Protein AF-A0A554KHY6-F1 (afdb_monomer_lite)

pLDDT: mean 85.26, std 16.91, range [41.06, 97.75]

Radius of gyration: 15.76 Å; chains: 1; bounding box: 45×21×55 Å

Structure (mmCIF, N/CA/C/O backbone):
data_AF-A0A554KHY6-F1
#
_entry.id   AF-A0A554KHY6-F1
#
loop_
_atom_site.group_PDB
_atom_site.id
_atom_site.type_symbol
_atom_site.label_atom_id
_atom_site.label_alt_id
_atom_site.label_comp_id
_atom_site.label_asym_id
_atom_site.label_entity_id
_atom_site.label_seq_id
_atom_site.pdbx_PDB_ins_code
_atom_site.Cartn_x
_atom_site.Cartn_y
_atom_site.Cartn_z
_atom_site.occupancy
_atom_site.B_iso_or_equiv
_atom_site.auth_seq_id
_atom_site.auth_comp_id
_atom_site.auth_asym_id
_atom_site.auth_atom_id
_atom_site.pdbx_PDB_model_num
ATOM 1 N N . MET A 1 1 ? 10.287 2.436 41.255 1.00 44.56 1 MET A N 1
ATOM 2 C CA . MET A 1 1 ? 9.138 2.990 40.510 1.00 44.56 1 MET A CA 1
ATOM 3 C C . MET A 1 1 ? 9.440 2.782 39.037 1.00 44.56 1 MET A C 1
ATOM 5 O O . MET A 1 1 ? 10.381 3.388 38.549 1.00 44.56 1 MET A O 1
ATOM 9 N N . GLN A 1 2 ? 8.778 1.827 38.382 1.00 45.25 2 GLN A N 1
ATOM 10 C CA . GLN A 1 2 ? 8.946 1.602 36.943 1.00 45.25 2 GLN A CA 1
ATOM 11 C C . GLN A 1 2 ? 7.973 2.526 36.215 1.00 45.25 2 GLN A C 1
ATOM 13 O O . GLN A 1 2 ? 6.761 2.354 36.316 1.00 45.25 2 GLN A O 1
ATOM 18 N N . THR A 1 3 ? 8.506 3.537 35.542 1.00 45.25 3 THR A N 1
ATOM 19 C CA . THR A 1 3 ? 7.743 4.411 34.654 1.00 45.25 3 THR A CA 1
ATOM 20 C C . THR A 1 3 ? 7.369 3.583 33.430 1.00 45.25 3 THR A C 1
ATOM 22 O O . THR A 1 3 ? 8.235 3.223 32.639 1.00 45.25 3 THR A O 1
ATOM 25 N N . THR A 1 4 ? 6.101 3.207 33.285 1.00 53.12 4 THR A N 1
ATOM 26 C CA . THR A 1 4 ? 5.607 2.613 32.040 1.00 53.12 4 THR A CA 1
ATOM 27 C C . THR A 1 4 ? 5.583 3.704 30.978 1.00 53.12 4 THR A C 1
ATOM 29 O O . THR A 1 4 ? 4.641 4.494 30.929 1.00 53.12 4 THR A O 1
ATOM 32 N N . GLU A 1 5 ? 6.624 3.773 30.150 1.00 56.44 5 GLU A N 1
ATOM 33 C CA . GLU A 1 5 ? 6.578 4.485 28.875 1.00 56.44 5 GLU A CA 1
ATOM 34 C C . GLU A 1 5 ? 5.470 3.849 28.028 1.00 56.44 5 GLU A C 1
ATOM 36 O O . GLU A 1 5 ? 5.628 2.777 27.443 1.00 56.44 5 GLU A O 1
ATOM 41 N N . GLN A 1 6 ? 4.299 4.487 27.993 1.00 54.91 6 GLN A N 1
ATOM 42 C CA . GLN A 1 6 ? 3.325 4.236 26.941 1.00 54.91 6 GLN A CA 1
ATOM 43 C C . GLN A 1 6 ? 3.992 4.639 25.629 1.00 54.91 6 GLN A C 1
ATOM 45 O O . GLN A 1 6 ? 4.007 5.816 25.279 1.00 54.91 6 GLN A O 1
ATOM 50 N N . ALA A 1 7 ? 4.558 3.666 24.912 1.00 61.03 7 ALA A N 1
ATOM 51 C CA . ALA A 1 7 ? 4.962 3.854 23.530 1.00 61.03 7 ALA A CA 1
ATOM 52 C C . ALA A 1 7 ? 3.753 4.424 22.777 1.00 61.03 7 ALA A C 1
ATOM 54 O O . ALA A 1 7 ? 2.728 3.750 22.625 1.00 61.03 7 ALA A O 1
ATOM 55 N N . THR A 1 8 ? 3.836 5.693 22.383 1.00 69.38 8 THR A N 1
ATOM 56 C CA . THR A 1 8 ? 2.803 6.374 21.607 1.00 69.38 8 THR A CA 1
ATOM 57 C C . THR A 1 8 ? 2.650 5.622 20.295 1.00 69.38 8 THR A C 1
ATOM 59 O O . THR A 1 8 ? 3.504 5.712 19.418 1.00 69.38 8 THR A O 1
ATOM 62 N N . LYS A 1 9 ? 1.599 4.802 20.185 1.00 80.56 9 LYS A N 1
ATOM 63 C CA . LYS A 1 9 ? 1.326 4.043 18.965 1.00 80.56 9 LYS A CA 1
ATOM 64 C C . LYS A 1 9 ? 1.038 5.028 17.837 1.00 80.56 9 LYS A C 1
ATOM 66 O O . LYS A 1 9 ? 0.193 5.909 17.994 1.00 80.56 9 LYS A O 1
ATOM 71 N N . HIS A 1 10 ? 1.717 4.854 16.710 1.00 82.38 10 HIS A N 1
ATOM 72 C CA . HIS A 1 10 ? 1.458 5.649 15.518 1.00 82.38 10 HIS A CA 1
ATOM 73 C C . HIS A 1 10 ? 0.037 5.389 14.990 1.00 82.38 10 HIS A C 1
ATOM 75 O O . HIS A 1 10 ? -0.496 4.282 15.141 1.00 82.38 10 HIS A O 1
ATOM 81 N N . PRO A 1 11 ? -0.599 6.388 14.358 1.00 88.81 11 PRO A N 1
ATOM 82 C CA . PRO A 1 11 ? -1.808 6.180 13.580 1.00 88.81 11 PRO A CA 1
ATOM 83 C C . PRO A 1 11 ? -1.636 5.059 12.550 1.00 88.81 11 PRO A C 1
ATOM 85 O O . PRO A 1 11 ? -0.627 4.993 11.857 1.00 88.81 11 PRO A O 1
ATOM 88 N N . PHE A 1 12 ? -2.671 4.231 12.380 1.00 87.62 12 PHE A N 1
ATOM 89 C CA . PHE A 1 12 ? -2.622 3.045 11.516 1.00 87.62 12 PHE A CA 1
ATOM 90 C C . PHE A 1 12 ? -2.060 3.321 10.109 1.00 87.62 12 PHE A C 1
ATOM 92 O O . PHE A 1 12 ? -1.134 2.643 9.677 1.00 87.62 12 PHE A O 1
ATOM 99 N N . HIS A 1 13 ? -2.574 4.344 9.417 1.00 91.75 13 HIS A N 1
ATOM 100 C CA . HIS A 1 13 ? -2.109 4.715 8.075 1.00 91.75 13 HIS A CA 1
ATOM 101 C C . HIS A 1 13 ? -0.615 5.080 8.004 1.00 91.75 13 HIS A C 1
ATOM 103 O O . HIS A 1 13 ? 0.039 4.706 7.036 1.00 91.75 13 HIS A O 1
ATOM 109 N N . GLU A 1 14 ? -0.050 5.725 9.032 1.00 93.44 14 GLU A N 1
ATOM 110 C CA . GLU A 1 14 ? 1.386 6.038 9.087 1.00 93.44 14 GLU A CA 1
ATOM 111 C C . GLU A 1 14 ? 2.214 4.756 9.201 1.00 93.44 14 GLU A C 1
ATOM 113 O O . GLU A 1 14 ? 3.187 4.575 8.472 1.00 93.44 14 GLU A O 1
ATOM 118 N N . THR A 1 15 ? 1.781 3.820 10.052 1.00 94.00 15 THR A N 1
ATOM 119 C CA . THR A 1 15 ? 2.437 2.513 10.189 1.00 94.00 15 THR A CA 1
ATOM 120 C C . THR A 1 15 ? 2.352 1.698 8.900 1.00 94.00 15 THR A C 1
ATOM 122 O O . THR A 1 15 ? 3.331 1.065 8.514 1.00 94.00 15 THR A O 1
ATOM 125 N N . ILE A 1 16 ? 1.213 1.714 8.199 1.00 95.12 16 ILE A N 1
ATOM 126 C CA . ILE A 1 16 ? 1.072 1.020 6.911 1.00 95.12 16 ILE A CA 1
ATOM 127 C C . ILE A 1 16 ? 2.007 1.622 5.859 1.00 95.12 16 ILE A C 1
ATOM 129 O O . ILE A 1 16 ? 2.701 0.871 5.177 1.00 95.12 16 ILE A O 1
ATOM 133 N N . VAL A 1 17 ? 2.081 2.952 5.758 1.00 97.06 17 VAL A N 1
ATOM 134 C CA . VAL A 1 17 ? 3.004 3.643 4.842 1.00 97.06 17 VAL A CA 1
ATOM 135 C C . VAL A 1 17 ? 4.459 3.272 5.136 1.00 97.06 17 VAL A C 1
ATOM 137 O O . VAL A 1 17 ? 5.199 2.922 4.214 1.00 97.06 17 VAL A O 1
ATOM 140 N N . GLU A 1 18 ? 4.863 3.280 6.409 1.00 96.31 18 GLU A N 1
ATOM 141 C CA . GLU A 1 18 ? 6.210 2.872 6.825 1.00 96.31 18 GLU A CA 1
ATOM 142 C C . GLU A 1 18 ? 6.507 1.417 6.429 1.00 96.31 18 GLU A C 1
ATOM 144 O O . GLU A 1 18 ? 7.552 1.118 5.846 1.00 96.31 18 GLU A O 1
ATOM 149 N N . VAL A 1 19 ? 5.574 0.502 6.712 1.00 96.50 19 VAL A N 1
ATOM 150 C CA . VAL A 1 19 ? 5.733 -0.927 6.425 1.00 96.50 19 VAL A CA 1
ATOM 151 C C . VAL A 1 19 ? 5.814 -1.185 4.919 1.00 96.50 19 VAL A C 1
ATOM 153 O O . VAL A 1 19 ? 6.678 -1.953 4.496 1.00 96.50 19 VAL A O 1
ATOM 156 N N . ILE A 1 20 ? 4.993 -0.512 4.105 1.00 97.50 20 ILE A N 1
ATOM 157 C CA . ILE A 1 20 ? 5.079 -0.577 2.638 1.00 97.50 20 ILE A CA 1
ATOM 158 C C . ILE A 1 20 ? 6.470 -0.142 2.169 1.00 97.50 20 ILE A C 1
ATOM 160 O O . ILE A 1 20 ? 7.082 -0.838 1.363 1.00 97.50 20 ILE A O 1
ATOM 164 N N . GLY A 1 21 ? 7.012 0.953 2.712 1.00 96.94 21 GLY A N 1
ATOM 165 C CA . GLY A 1 21 ? 8.317 1.487 2.311 1.00 96.94 21 GLY A CA 1
ATOM 166 C C . GLY A 1 21 ? 9.487 0.508 2.476 1.00 96.94 21 GLY A C 1
ATOM 167 O O . GLY A 1 21 ? 10.470 0.600 1.743 1.00 96.94 21 GLY A O 1
ATOM 168 N N . ARG A 1 22 ? 9.381 -0.461 3.394 1.00 96.69 22 ARG A N 1
ATOM 169 C CA . ARG A 1 22 ? 10.415 -1.485 3.640 1.00 96.69 22 ARG A CA 1
ATOM 170 C C . ARG A 1 22 ? 10.052 -2.892 3.157 1.00 96.69 22 ARG A C 1
ATOM 172 O O . ARG A 1 22 ? 10.894 -3.784 3.231 1.00 96.69 22 ARG A O 1
ATOM 179 N N . ALA A 1 23 ? 8.829 -3.104 2.675 1.00 96.75 23 ALA A N 1
ATOM 180 C CA . ALA A 1 23 ? 8.310 -4.419 2.305 1.00 96.75 23 ALA A CA 1
ATOM 181 C C . ALA A 1 23 ? 9.120 -5.062 1.167 1.00 96.75 23 ALA A C 1
ATOM 183 O O . ALA A 1 23 ? 9.486 -4.390 0.196 1.00 96.75 23 ALA A O 1
ATOM 184 N N . SER A 1 24 ? 9.391 -6.366 1.255 1.00 96.44 24 SER A N 1
ATOM 185 C CA . SER A 1 24 ? 9.840 -7.148 0.097 1.00 96.44 24 SER A CA 1
ATOM 186 C C . SER A 1 24 ? 8.687 -7.362 -0.892 1.00 96.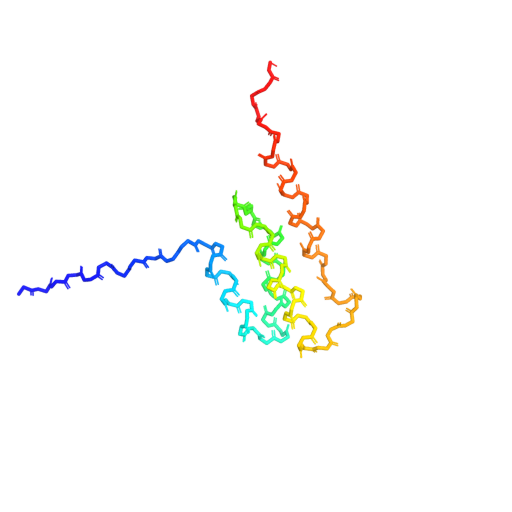44 24 SER A C 1
ATOM 188 O O . SER A 1 24 ? 7.534 -7.080 -0.578 1.00 96.44 24 SER A O 1
ATOM 190 N N . SER A 1 25 ? 8.969 -7.921 -2.073 1.00 93.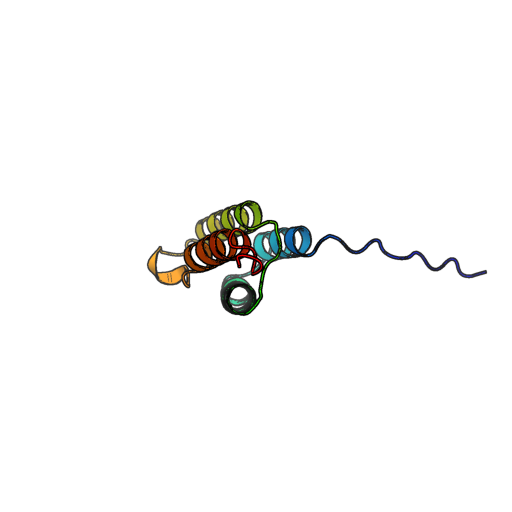88 25 SER A N 1
ATOM 191 C CA . SER A 1 25 ? 7.913 -8.273 -3.037 1.00 93.88 25 SER A CA 1
ATOM 192 C C . SER A 1 25 ? 6.849 -9.185 -2.417 1.00 93.88 25 SER A C 1
ATOM 194 O O . SER A 1 25 ? 5.659 -8.938 -2.569 1.00 93.88 25 SER A O 1
ATOM 196 N N . ARG A 1 26 ? 7.261 -10.211 -1.664 1.00 94.12 26 ARG A N 1
ATOM 197 C CA . ARG A 1 26 ? 6.317 -11.130 -1.014 1.00 94.12 26 ARG A CA 1
ATOM 198 C C . ARG A 1 26 ? 5.522 -10.437 0.096 1.00 94.12 26 ARG A C 1
ATOM 200 O O . ARG A 1 26 ? 4.326 -10.674 0.222 1.00 94.12 26 ARG A O 1
ATOM 207 N N . ASP A 1 27 ? 6.164 -9.574 0.882 1.00 95.88 27 ASP A N 1
ATOM 208 C CA . ASP A 1 27 ? 5.459 -8.827 1.931 1.00 95.88 27 ASP A CA 1
ATOM 209 C C . ASP A 1 27 ? 4.430 -7.879 1.321 1.00 95.88 27 ASP A C 1
ATOM 211 O O . ASP A 1 27 ? 3.327 -7.751 1.843 1.00 95.88 27 ASP A O 1
ATOM 215 N N . LEU A 1 28 ? 4.768 -7.254 0.189 1.00 95.12 28 LEU A N 1
ATOM 216 C CA . LEU A 1 28 ? 3.882 -6.342 -0.519 1.00 95.12 28 LEU A CA 1
ATOM 217 C C . LEU A 1 28 ? 2.631 -7.068 -1.030 1.00 95.12 28 LEU A C 1
ATOM 219 O O . LEU A 1 28 ? 1.534 -6.545 -0.875 1.00 95.12 28 LEU A O 1
ATOM 223 N N . GLU A 1 29 ? 2.755 -8.299 -1.538 1.00 94.38 29 GLU A N 1
ATOM 224 C CA . GLU A 1 29 ? 1.595 -9.122 -1.917 1.00 94.38 29 GLU A CA 1
ATOM 225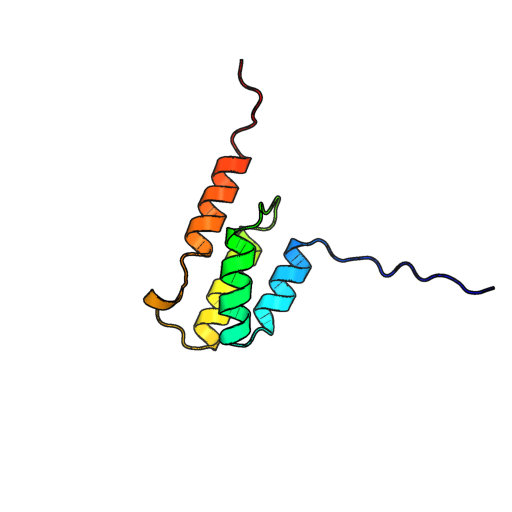 C C . GLU A 1 29 ? 0.650 -9.375 -0.732 1.00 94.38 29 GLU A C 1
ATOM 227 O O . GLU A 1 29 ? -0.560 -9.144 -0.829 1.00 94.38 29 GLU A O 1
ATOM 232 N N . CYS A 1 30 ? 1.206 -9.793 0.409 1.00 95.06 30 CYS A N 1
ATOM 233 C CA . CYS A 1 30 ? 0.441 -10.024 1.633 1.00 95.06 30 CYS A CA 1
ATOM 234 C C . CYS A 1 30 ? -0.218 -8.737 2.150 1.00 95.06 30 CYS A C 1
ATOM 236 O O . CYS A 1 30 ? -1.396 -8.740 2.511 1.00 95.06 30 CYS A O 1
ATOM 238 N N . LEU A 1 31 ? 0.524 -7.627 2.159 1.00 95.25 31 LEU A N 1
ATOM 239 C CA . LEU A 1 31 ? 0.018 -6.318 2.568 1.00 95.25 31 LEU A CA 1
ATOM 240 C C . LEU A 1 31 ? -1.102 -5.847 1.647 1.00 95.25 31 LEU A C 1
ATOM 242 O O . LEU A 1 31 ? -2.101 -5.334 2.136 1.00 95.25 31 LEU A O 1
ATOM 246 N N . GLY A 1 32 ? -0.986 -6.065 0.338 1.00 95.00 32 GLY A N 1
ATOM 247 C CA . GLY A 1 32 ? -2.032 -5.706 -0.613 1.00 95.00 32 GLY A CA 1
ATOM 248 C C . GLY A 1 32 ? -3.338 -6.447 -0.345 1.00 95.00 32 GLY A C 1
ATOM 249 O O . GLY A 1 32 ? -4.404 -5.833 -0.325 1.00 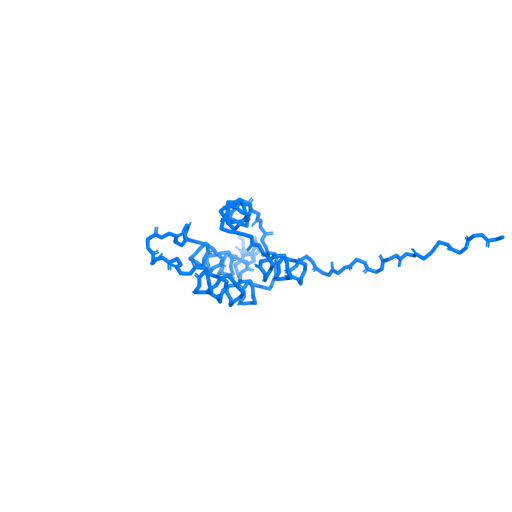95.00 32 GLY A O 1
ATOM 250 N N . ALA A 1 33 ? -3.263 -7.751 -0.065 1.00 94.50 33 ALA A N 1
ATOM 251 C CA . ALA A 1 33 ? -4.433 -8.528 0.338 1.00 94.50 33 ALA A CA 1
ATOM 252 C C . ALA A 1 33 ? -5.039 -8.013 1.656 1.00 94.50 33 ALA A C 1
ATOM 254 O O . ALA A 1 33 ? -6.256 -7.851 1.749 1.00 94.50 33 ALA A O 1
ATOM 255 N N . LEU A 1 34 ? -4.199 -7.702 2.649 1.00 94.25 34 LEU A N 1
ATOM 256 C CA . LEU A 1 34 ? -4.639 -7.183 3.944 1.00 94.25 34 LEU A CA 1
ATOM 257 C C . LEU A 1 34 ? -5.320 -5.813 3.820 1.00 94.25 34 LEU A C 1
ATOM 259 O O . LEU A 1 34 ? -6.390 -5.611 4.390 1.00 94.25 34 LEU A O 1
ATOM 263 N N . ILE A 1 35 ? -4.723 -4.886 3.068 1.00 94.12 35 ILE A N 1
ATOM 264 C CA . ILE A 1 35 ? -5.243 -3.528 2.858 1.00 94.12 35 ILE A CA 1
ATOM 265 C C . ILE A 1 35 ? -6.622 -3.587 2.196 1.00 94.12 35 ILE A C 1
ATOM 267 O O . ILE A 1 35 ? -7.544 -2.925 2.656 1.00 94.12 35 ILE A O 1
ATOM 271 N N . LYS A 1 36 ? -6.797 -4.436 1.178 1.00 94.00 36 LYS A N 1
ATOM 272 C CA . LYS A 1 36 ? -8.092 -4.621 0.499 1.00 94.00 36 LYS A CA 1
ATOM 273 C C . LYS A 1 36 ? -9.160 -5.263 1.387 1.00 94.00 36 LYS A C 1
ATOM 275 O O . LYS A 1 36 ? -10.345 -5.017 1.205 1.00 94.00 36 LYS A O 1
ATOM 280 N N . ALA A 1 37 ? -8.756 -6.106 2.334 1.00 93.12 37 ALA A N 1
ATOM 281 C CA . ALA A 1 37 ? -9.670 -6.737 3.284 1.00 93.12 37 ALA A CA 1
ATOM 282 C C . ALA A 1 37 ? -10.012 -5.839 4.489 1.00 93.12 37 ALA A C 1
ATOM 284 O O . ALA A 1 37 ? -10.872 -6.196 5.294 1.00 93.12 37 ALA A O 1
ATOM 285 N N . THR A 1 38 ? -9.341 -4.693 4.635 1.00 91.31 38 THR A N 1
ATOM 286 C CA . THR A 1 38 ? -9.471 -3.802 5.791 1.00 91.31 38 THR A CA 1
ATOM 287 C C . THR A 1 38 ? -10.171 -2.512 5.386 1.00 91.31 38 THR A C 1
ATOM 289 O O . THR A 1 38 ? -9.821 -1.907 4.380 1.00 91.31 38 THR A O 1
ATOM 292 N N . ASN A 1 39 ? -11.126 -2.052 6.199 1.00 90.31 39 ASN A N 1
ATOM 293 C CA . ASN A 1 39 ? -11.706 -0.722 6.030 1.00 90.31 39 ASN A CA 1
ATOM 294 C C . ASN A 1 39 ? -10.723 0.334 6.553 1.00 90.31 39 ASN A C 1
ATOM 296 O O . ASN A 1 39 ? -10.507 0.436 7.765 1.00 90.31 39 ASN A O 1
ATOM 300 N N . VAL A 1 40 ? -10.111 1.095 5.648 1.00 90.00 40 VAL A N 1
ATOM 301 C CA . VAL A 1 40 ? -9.156 2.149 5.990 1.00 90.00 40 VAL A CA 1
ATOM 302 C C . VAL A 1 40 ? -9.921 3.453 6.258 1.00 90.00 40 VAL A C 1
ATOM 304 O O . VAL A 1 40 ? -10.479 4.041 5.340 1.00 90.00 40 VAL A O 1
ATOM 307 N N . PRO A 1 41 ? -9.953 3.974 7.498 1.00 86.25 41 PRO A N 1
ATOM 308 C CA . PRO A 1 41 ? -10.780 5.144 7.809 1.00 86.25 41 PRO A CA 1
ATOM 309 C C . PRO A 1 41 ? -10.208 6.459 7.257 1.00 86.25 41 PRO A C 1
ATOM 311 O O . PRO A 1 41 ? -10.948 7.413 7.034 1.00 86.25 41 PRO A O 1
ATOM 314 N N . LYS A 1 42 ? -8.884 6.545 7.078 1.00 90.25 42 LYS A N 1
ATOM 315 C CA . LYS A 1 42 ? -8.174 7.725 6.561 1.00 90.25 42 LYS A CA 1
ATOM 316 C C . LYS A 1 42 ? -6.792 7.344 6.038 1.00 90.25 42 LYS A C 1
ATOM 318 O O . LYS A 1 42 ? -6.289 6.273 6.366 1.00 90.25 42 LYS A O 1
ATOM 323 N N . GLY A 1 43 ? -6.160 8.253 5.300 1.00 92.94 43 GLY A N 1
ATOM 324 C CA . GLY A 1 43 ? -4.799 8.058 4.798 1.00 92.94 43 GLY A CA 1
ATOM 325 C C . GLY A 1 43 ? -4.718 7.338 3.448 1.00 92.94 43 GLY A C 1
ATOM 326 O O . GLY A 1 43 ? -3.690 6.750 3.124 1.00 92.94 43 GLY A O 1
ATOM 327 N N . HIS A 1 44 ? -5.825 7.294 2.696 1.00 95.38 44 HIS A N 1
ATOM 328 C CA . HIS A 1 44 ? -5.907 6.566 1.427 1.00 95.38 44 HIS A CA 1
ATOM 329 C C . HIS A 1 44 ? -4.859 7.049 0.420 1.00 95.38 44 HIS A C 1
ATOM 331 O O . HIS A 1 44 ? -4.201 6.225 -0.207 1.00 95.38 44 HIS A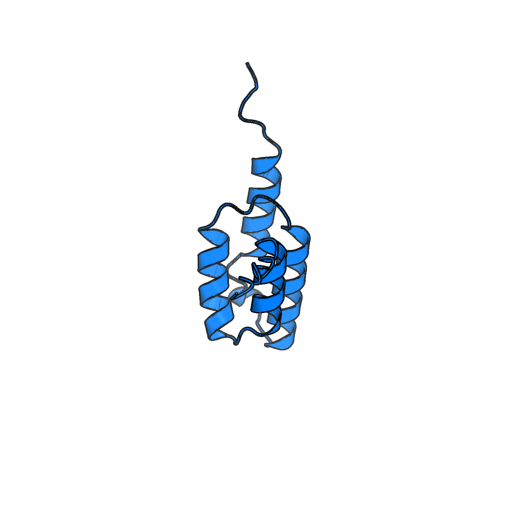 O 1
ATOM 337 N N . ASP A 1 45 ? -4.689 8.365 0.280 1.00 96.69 45 ASP A N 1
ATOM 338 C CA . ASP A 1 45 ? -3.799 8.947 -0.727 1.00 96.69 45 ASP A CA 1
ATOM 339 C C . ASP A 1 45 ? -2.326 8.665 -0.393 1.00 96.69 45 ASP A C 1
ATOM 341 O O . ASP A 1 45 ? -1.532 8.340 -1.275 1.00 96.69 45 ASP A O 1
ATOM 345 N N . GLU A 1 46 ? -1.971 8.706 0.890 1.00 97.31 46 GLU A N 1
ATOM 346 C CA . GLU A 1 46 ? -0.637 8.406 1.402 1.00 97.31 46 GLU A CA 1
ATOM 347 C C . GLU A 1 46 ? -0.286 6.928 1.213 1.00 97.31 46 GLU A C 1
ATOM 349 O O . GLU A 1 46 ? 0.815 6.605 0.765 1.00 97.31 46 GLU A O 1
ATOM 354 N N . ILE A 1 47 ? -1.234 6.026 1.493 1.00 97.06 47 ILE A N 1
ATOM 355 C CA . ILE A 1 47 ? -1.054 4.586 1.271 1.00 97.06 47 ILE A CA 1
ATOM 356 C C . ILE A 1 47 ? -0.918 4.294 -0.229 1.00 97.06 47 ILE A C 1
ATOM 358 O O . ILE A 1 47 ? -0.032 3.530 -0.611 1.00 97.06 47 ILE A O 1
ATOM 362 N N . ILE A 1 48 ? -1.734 4.925 -1.083 1.00 97.31 48 ILE A N 1
ATOM 363 C CA . ILE A 1 48 ? -1.632 4.796 -2.547 1.00 97.31 48 ILE A CA 1
ATOM 364 C C . ILE A 1 48 ? -0.251 5.252 -3.025 1.00 97.31 48 ILE A C 1
ATOM 366 O O . ILE A 1 48 ? 0.422 4.519 -3.747 1.00 97.31 48 ILE A O 1
ATOM 370 N N . ALA A 1 49 ? 0.203 6.431 -2.596 1.00 97.75 49 ALA A N 1
ATOM 371 C CA . ALA A 1 49 ? 1.500 6.965 -2.995 1.00 97.75 49 ALA A CA 1
ATOM 372 C C . ALA A 1 49 ? 2.661 6.063 -2.541 1.00 97.75 49 ALA A C 1
ATOM 374 O O . ALA A 1 49 ? 3.581 5.799 -3.320 1.00 97.75 49 ALA A O 1
ATOM 375 N N . ALA A 1 50 ? 2.609 5.550 -1.306 1.00 97.75 50 ALA A N 1
ATOM 376 C CA . ALA A 1 50 ? 3.608 4.621 -0.784 1.00 97.75 50 ALA A CA 1
ATOM 377 C C . ALA A 1 50 ? 3.627 3.299 -1.568 1.00 97.75 50 ALA A C 1
ATOM 379 O O . ALA A 1 50 ? 4.701 2.797 -1.907 1.00 97.75 50 ALA A O 1
ATOM 380 N N . TRP A 1 51 ? 2.448 2.759 -1.889 1.00 97.25 51 TRP A N 1
ATOM 381 C CA . TRP A 1 51 ? 2.287 1.526 -2.657 1.00 97.25 51 TRP A CA 1
ATOM 382 C C . TRP A 1 51 ? 2.864 1.653 -4.067 1.00 97.25 51 TRP A C 1
ATOM 384 O O . TRP A 1 51 ? 3.698 0.842 -4.473 1.00 97.25 51 TRP A O 1
ATOM 394 N N . GLU A 1 52 ? 2.472 2.702 -4.792 1.00 96.06 52 GLU A N 1
ATOM 395 C CA . GLU A 1 52 ? 2.968 3.002 -6.138 1.00 96.06 52 GLU A CA 1
ATOM 396 C C . GLU A 1 52 ? 4.488 3.133 -6.162 1.00 96.06 52 GLU A C 1
ATOM 398 O O . GLU A 1 52 ? 5.166 2.480 -6.959 1.00 96.06 52 GLU A O 1
ATOM 403 N N . LYS A 1 53 ? 5.033 3.925 -5.232 1.00 96.94 53 LYS A N 1
ATOM 404 C CA . LYS A 1 53 ? 6.476 4.110 -5.104 1.00 96.94 53 LYS A CA 1
ATOM 405 C C . LYS A 1 53 ? 7.182 2.774 -4.882 1.00 96.94 53 LYS A C 1
ATOM 407 O O . LYS A 1 53 ? 8.134 2.461 -5.595 1.00 96.94 53 LYS A O 1
ATOM 412 N N . ARG A 1 54 ? 6.704 1.959 -3.934 1.00 96.81 54 ARG A N 1
ATOM 413 C CA . ARG A 1 54 ? 7.359 0.687 -3.612 1.00 96.81 54 ARG A CA 1
ATOM 414 C C . ARG A 1 54 ? 7.289 -0.314 -4.761 1.00 96.81 54 ARG A C 1
ATOM 416 O O . ARG A 1 54 ? 8.276 -0.993 -5.035 1.00 96.81 54 ARG A O 1
ATOM 423 N N . ARG A 1 55 ? 6.160 -0.390 -5.472 1.00 95.81 55 ARG A N 1
ATOM 424 C CA . ARG A 1 55 ? 6.038 -1.227 -6.676 1.00 95.81 55 ARG A CA 1
ATOM 425 C C . ARG A 1 55 ? 7.054 -0.847 -7.743 1.00 95.81 55 ARG A C 1
ATOM 427 O O . ARG A 1 55 ? 7.669 -1.736 -8.328 1.00 95.81 55 ARG A O 1
ATOM 434 N N . GLN A 1 56 ? 7.238 0.450 -7.984 1.00 95.00 56 GLN A N 1
ATOM 435 C CA . GLN A 1 56 ? 8.217 0.942 -8.953 1.00 95.00 56 GLN A CA 1
ATOM 436 C C . GLN A 1 56 ? 9.648 0.584 -8.535 1.00 95.00 56 GLN A C 1
ATOM 438 O O . GLN A 1 56 ? 10.405 0.078 -9.359 1.00 95.00 56 GLN A O 1
ATOM 443 N N . GLU A 1 57 ? 9.996 0.757 -7.256 1.00 96.25 57 GLU A N 1
ATOM 444 C CA . GLU A 1 57 ? 11.306 0.363 -6.709 1.00 96.25 57 GLU A CA 1
ATOM 445 C C . GLU A 1 57 ? 11.587 -1.140 -6.866 1.00 96.25 57 GLU A C 1
ATOM 447 O O . GLU A 1 57 ? 12.722 -1.536 -7.123 1.00 96.25 57 GLU A O 1
ATOM 452 N N . LEU A 1 58 ? 10.556 -1.979 -6.737 1.00 95.00 58 LEU A N 1
ATOM 453 C CA . LEU A 1 58 ? 10.650 -3.432 -6.909 1.00 95.00 58 LEU A CA 1
ATOM 454 C C . LEU A 1 58 ? 10.513 -3.889 -8.373 1.00 95.00 58 LEU A C 1
ATOM 456 O O . LEU A 1 58 ? 10.560 -5.090 -8.640 1.00 95.00 58 LEU A O 1
ATOM 460 N N . GLY A 1 59 ? 10.327 -2.965 -9.321 1.00 94.88 59 GLY A N 1
ATOM 461 C CA . GLY A 1 59 ? 10.181 -3.277 -10.744 1.00 94.88 59 GLY A CA 1
ATOM 462 C C . GLY A 1 59 ? 8.894 -4.030 -11.100 1.00 94.88 59 GLY A C 1
ATOM 463 O O . GLY A 1 59 ? 8.868 -4.766 -12.087 1.00 94.88 59 GLY A O 1
ATOM 464 N N . TRP A 1 60 ? 7.827 -3.882 -10.308 1.00 93.06 60 TRP A N 1
ATOM 465 C CA . TRP A 1 60 ? 6.545 -4.529 -10.586 1.00 93.06 60 TRP A CA 1
ATOM 466 C C . TRP A 1 60 ? 5.902 -3.969 -11.851 1.00 93.06 60 TRP A C 1
ATOM 468 O O . TRP A 1 60 ? 5.733 -2.762 -12.024 1.00 93.06 60 TRP A O 1
ATOM 478 N N . MET A 1 61 ? 5.462 -4.870 -12.723 1.00 89.81 61 MET A N 1
ATOM 479 C CA . MET A 1 61 ? 4.679 -4.504 -13.895 1.00 89.81 61 MET A CA 1
ATOM 480 C C . MET A 1 61 ? 3.253 -4.096 -13.489 1.00 89.81 61 MET A C 1
ATOM 482 O O . MET A 1 61 ? 2.742 -4.582 -12.478 1.00 89.81 61 MET A O 1
ATOM 486 N N . PRO A 1 62 ? 2.535 -3.302 -14.307 1.00 84.88 62 PRO A N 1
ATOM 487 C CA . PRO A 1 62 ? 1.156 -2.898 -14.012 1.00 84.88 62 PRO A CA 1
ATOM 488 C C . PRO A 1 62 ? 0.211 -4.065 -13.683 1.00 84.88 62 PRO A C 1
ATOM 490 O O . PRO A 1 62 ? -0.631 -3.953 -12.801 1.00 84.88 62 PRO A O 1
ATOM 493 N N . ARG A 1 63 ? 0.400 -5.227 -14.323 1.00 84.06 63 ARG A N 1
ATOM 494 C CA . ARG A 1 63 ? -0.387 -6.447 -14.063 1.00 84.06 63 ARG A CA 1
ATOM 495 C C . ARG A 1 63 ? -0.203 -7.044 -12.659 1.00 84.06 63 ARG A C 1
ATOM 497 O O . ARG A 1 63 ? -0.996 -7.887 -12.264 1.00 84.06 63 ARG A O 1
ATOM 504 N N . GLN A 1 64 ? 0.843 -6.647 -11.934 1.00 84.94 64 GLN A N 1
ATOM 505 C CA . GLN A 1 64 ? 1.172 -7.143 -10.594 1.00 84.94 64 GLN A CA 1
ATOM 506 C C . GLN A 1 64 ? 0.622 -6.239 -9.480 1.00 84.94 64 GLN A C 1
ATOM 508 O O . GLN A 1 64 ? 0.832 -6.53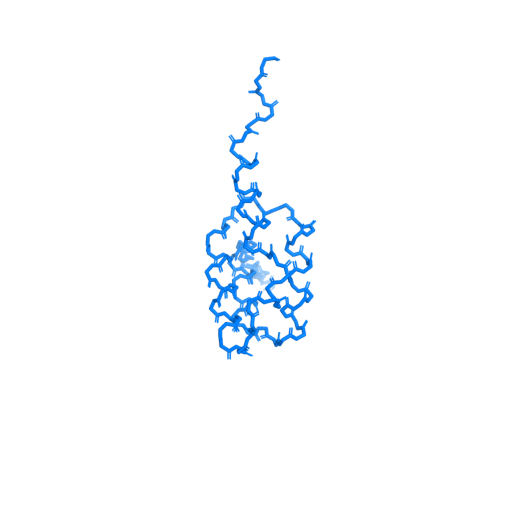2 -8.318 1.00 84.94 64 GLN A O 1
ATOM 513 N N . ASP A 1 65 ? -0.099 -5.159 -9.799 1.00 82.06 65 ASP A N 1
ATOM 514 C CA . ASP A 1 65 ? -0.588 -4.173 -8.819 1.00 82.06 65 ASP A CA 1
ATOM 515 C C . ASP A 1 65 ? -1.573 -4.720 -7.763 1.00 82.06 65 ASP A C 1
ATOM 517 O O . ASP A 1 65 ? -1.854 -4.070 -6.758 1.00 82.06 65 ASP A O 1
ATOM 521 N N . LEU A 1 66 ? -2.161 -5.899 -7.992 1.00 86.62 66 LEU A N 1
ATOM 522 C CA . LEU A 1 66 ? -3.217 -6.492 -7.151 1.00 86.62 66 LEU A CA 1
ATOM 523 C C . LEU A 1 66 ? -4.481 -5.613 -6.984 1.00 86.62 66 LEU A C 1
ATOM 525 O O . LEU A 1 66 ? -5.419 -5.997 -6.275 1.00 86.62 66 LEU A O 1
ATOM 529 N N . GLY A 1 67 ? -4.539 -4.463 -7.666 1.00 92.75 67 GLY A N 1
ATOM 530 C CA . GLY A 1 67 ? -5.642 -3.508 -7.641 1.00 92.75 67 GLY A CA 1
ATOM 531 C C . GLY A 1 67 ? -5.781 -2.744 -6.324 1.00 92.75 67 GLY A C 1
ATOM 532 O O . GLY A 1 67 ? -6.881 -2.282 -6.027 1.00 92.75 67 GLY A O 1
ATOM 533 N N . VAL A 1 68 ? -4.716 -2.631 -5.524 1.00 94.50 68 VAL A N 1
ATOM 534 C CA . VAL A 1 68 ? -4.756 -1.941 -4.219 1.00 94.50 68 VAL A CA 1
ATOM 535 C C . VAL A 1 68 ? -5.159 -0.466 -4.349 1.00 94.50 68 VAL A C 1
ATOM 537 O O . VAL A 1 68 ? -6.072 -0.054 -3.630 1.00 94.50 68 VAL A O 1
ATOM 540 N N . PRO A 1 69 ? -4.600 0.331 -5.282 1.00 95.12 69 PRO A N 1
ATOM 541 C CA . PRO A 1 69 ? -5.013 1.722 -5.453 1.00 95.12 69 PRO A CA 1
ATOM 542 C C . PRO A 1 69 ? -6.485 1.865 -5.840 1.00 95.12 69 PRO A C 1
ATOM 544 O O . PRO A 1 69 ? -7.192 2.718 -5.308 1.00 95.12 69 PRO A O 1
ATOM 547 N N . ALA A 1 70 ? -6.972 1.003 -6.736 1.00 94.69 70 ALA A N 1
ATOM 548 C CA . ALA A 1 70 ? -8.366 1.023 -7.167 1.00 94.69 70 ALA A CA 1
ATOM 549 C C . ALA A 1 70 ? -9.330 0.696 -6.015 1.00 94.69 70 ALA A C 1
ATOM 551 O O . ALA A 1 70 ? -10.414 1.274 -5.944 1.00 94.69 70 ALA A O 1
ATOM 552 N N . ASP A 1 71 ? -8.946 -0.212 -5.116 1.00 94.56 71 ASP A N 1
ATOM 553 C CA . ASP A 1 71 ? -9.735 -0.555 -3.933 1.00 94.56 71 ASP A CA 1
ATOM 554 C C . ASP A 1 71 ? -9.764 0.598 -2.919 1.00 94.56 71 ASP A C 1
ATOM 556 O O . ASP A 1 71 ? -10.838 1.048 -2.526 1.00 94.56 71 ASP A O 1
ATOM 560 N N . LEU A 1 72 ? -8.602 1.178 -2.598 1.00 94.38 72 LEU A N 1
ATOM 561 C CA . LEU A 1 72 ? -8.495 2.328 -1.692 1.00 94.38 72 LEU A CA 1
ATOM 562 C C . LEU A 1 72 ? -9.262 3.556 -2.201 1.00 94.38 72 LEU A C 1
ATOM 564 O O . LEU A 1 72 ? -9.896 4.259 -1.415 1.00 94.38 72 LEU A O 1
ATOM 568 N N . LEU A 1 73 ? -9.269 3.806 -3.514 1.00 94.69 73 LEU A N 1
ATOM 569 C CA . LEU A 1 73 ? -10.082 4.874 -4.103 1.00 94.69 73 LEU A CA 1
ATOM 570 C C . LEU A 1 73 ? -11.584 4.621 -3.921 1.00 94.69 73 LEU A C 1
ATOM 572 O O . LEU A 1 73 ? -12.328 5.561 -3.637 1.00 94.69 73 LEU A O 1
ATOM 576 N N . LYS A 1 74 ? -12.037 3.366 -4.033 1.00 93.25 74 LYS A N 1
ATOM 577 C CA . LYS A 1 74 ? -13.434 3.003 -3.747 1.00 93.25 74 LYS A CA 1
ATOM 578 C C . LYS A 1 74 ? -13.764 3.183 -2.269 1.00 93.25 74 LYS A C 1
ATOM 580 O O . LYS A 1 74 ? -14.810 3.749 -1.966 1.00 93.25 74 LYS A O 1
ATOM 585 N N . GLN A 1 75 ? -12.882 2.763 -1.360 1.00 91.50 75 GLN A N 1
ATOM 586 C CA . GLN A 1 75 ? -13.065 2.957 0.084 1.00 91.50 75 GLN A CA 1
ATOM 587 C C . GLN A 1 75 ? -13.181 4.447 0.442 1.00 91.50 75 GLN A C 1
ATOM 589 O O . GLN A 1 75 ? -14.121 4.842 1.132 1.00 91.50 75 GLN A O 1
ATOM 594 N N . LYS A 1 76 ? -12.314 5.298 -0.126 1.00 90.25 76 LYS A N 1
ATOM 595 C CA . LYS A 1 76 ? -12.363 6.763 0.030 1.00 90.25 76 LYS A CA 1
ATOM 596 C C . LYS A 1 76 ? -13.717 7.350 -0.392 1.00 90.25 76 LYS A C 1
ATOM 598 O O . LYS A 1 76 ? -14.269 8.205 0.298 1.00 90.25 76 LYS A O 1
ATOM 603 N N . GLN A 1 77 ? -14.264 6.881 -1.514 1.00 87.69 77 GLN A N 1
ATOM 604 C CA . GLN A 1 77 ? -15.569 7.321 -2.020 1.00 87.69 77 GLN A CA 1
ATOM 605 C C . GLN A 1 77 ? -16.728 6.797 -1.161 1.00 87.69 77 GLN A C 1
ATOM 607 O O . GLN A 1 77 ? -17.643 7.554 -0.847 1.00 87.69 77 GLN A O 1
ATOM 612 N N . ALA A 1 78 ? -16.673 5.536 -0.727 1.00 77.06 78 ALA A N 1
ATOM 613 C CA . ALA A 1 78 ? -17.703 4.924 0.112 1.00 77.06 78 ALA A CA 1
ATOM 614 C C . ALA A 1 78 ? -17.772 5.561 1.510 1.00 77.06 78 ALA A C 1
ATOM 616 O O . ALA A 1 78 ? -18.862 5.814 2.010 1.00 77.06 78 ALA A O 1
ATOM 617 N N . GLY A 1 79 ? -16.627 5.914 2.104 1.00 61.53 79 GLY A N 1
ATOM 618 C CA . GLY A 1 79 ? -16.560 6.658 3.368 1.00 61.53 79 GLY A CA 1
ATOM 619 C C . GLY A 1 79 ? -17.086 8.098 3.286 1.00 61.53 79 GLY A C 1
ATOM 620 O O . GLY A 1 79 ? -17.315 8.723 4.317 1.00 61.53 79 GLY A O 1
ATOM 621 N N . THR A 1 80 ? -17.309 8.620 2.074 1.00 52.09 80 THR A N 1
ATOM 622 C CA . THR A 1 80 ? -17.931 9.935 1.841 1.00 52.09 80 THR A CA 1
ATOM 623 C C . THR A 1 80 ? -19.468 9.850 1.839 1.00 52.09 80 THR A C 1
ATOM 625 O O . THR A 1 80 ? -20.142 10.867 1.999 1.00 52.09 80 THR A O 1
ATOM 628 N N . ILE A 1 81 ? -20.049 8.648 1.726 1.00 47.09 81 ILE A N 1
ATOM 629 C CA . ILE A 1 81 ? -21.497 8.432 1.825 1.00 47.09 81 ILE A CA 1
ATOM 630 C C . ILE A 1 81 ? -21.815 8.051 3.274 1.00 47.09 81 ILE A C 1
ATOM 632 O O . ILE A 1 81 ? -21.749 6.890 3.672 1.00 47.09 81 ILE A O 1
ATOM 636 N N . SER A 1 82 ? -22.121 9.064 4.086 1.00 41.06 82 SER A N 1
ATOM 637 C CA . SER A 1 82 ? -22.653 8.881 5.438 1.00 41.06 82 SER A CA 1
ATOM 638 C C . SER A 1 82 ? -23.876 7.947 5.403 1.00 41.06 82 SER A C 1
ATOM 640 O O . SER A 1 82 ? -24.796 8.213 4.629 1.00 41.06 82 SER A O 1
ATOM 642 N N . PRO A 1 83 ? -23.961 6.902 6.252 1.00 46.78 83 PRO A N 1
ATOM 643 C CA . PRO A 1 83 ? -25.146 6.043 6.346 1.00 46.78 83 PRO A CA 1
ATOM 644 C C . PRO A 1 83 ? -26.374 6.741 6.966 1.00 46.78 83 PRO A C 1
ATOM 646 O O . PRO A 1 83 ? -27.381 6.089 7.217 1.00 46.78 83 PRO A O 1
ATOM 649 N N . TYR A 1 84 ? -26.325 8.056 7.198 1.00 48.34 84 TYR A N 1
ATOM 650 C CA . TYR A 1 84 ? -27.490 8.857 7.565 1.00 48.34 84 TYR A CA 1
ATOM 651 C C . TYR A 1 84 ? -27.926 9.730 6.391 1.00 48.34 84 TYR A C 1
ATOM 653 O O . TYR A 1 84 ? -27.498 10.877 6.257 1.00 48.34 84 TYR A O 1
ATOM 661 N N . THR A 1 85 ? -28.806 9.207 5.540 1.00 50.28 85 THR A N 1
ATOM 662 C CA . THR A 1 85 ? -29.689 10.034 4.707 1.00 50.28 85 THR A CA 1
ATOM 663 C C . THR A 1 85 ? -31.048 9.340 4.583 1.00 50.28 85 THR A C 1
ATOM 665 O O . THR A 1 85 ? -31.187 8.398 3.812 1.00 50.28 85 THR A O 1
ATOM 668 N N . VAL A 1 86 ? -31.984 9.886 5.378 1.00 48.19 86 VAL A N 1
ATOM 669 C CA . VAL A 1 86 ? -33.462 9.764 5.446 1.00 48.19 86 VAL A CA 1
ATOM 670 C C . VAL A 1 86 ? -34.089 8.408 5.766 1.00 48.19 86 VAL A C 1
ATOM 672 O O . VAL A 1 86 ? -34.043 7.492 4.922 1.00 48.19 86 VAL A O 1
#

Foldseek 3Di:
DDDPPPPPDDDPLVVLLVCLQPDDLVRLVVSLVVLLVDLDLDNLVSNLVSLVVSCVVNVHDPVSSSCSNVSSVVSVVVSVDPPDDD

Secondary structure (DSSP, 8-state):
--------PPPHHHHHHHHHHH--HHHHHHHHHHHHHS---S-HHHHHHHHHHHHHHTT--GGGSTTHHHHHHHHHHHTTS-S---

Sequence (86 aa):
MQTTEQATKHPFHETIVEVIGRASSRDLECLGALIKATNVPKGHDEIIAAWEKRRQELGWMPRQDLGVPADLLKQKQAGTISPYTV